Protein AF-A0A928R331-F1 (afdb_monomer)

Mean predicted aligned error: 13.63 Å

pLDDT: mean 70.3, std 11.58, range [42.38, 89.44]

Radius of gyration: 18.56 Å; Cα contacts (8 Å, |Δi|>4): 14; chains: 1; bounding box: 42×33×42 Å

Solvent-accessible surface area (backbone atoms only — not comparable to full-atom values): 4117 Å² total; per-residue (Å²): 141,73,80,81,80,47,73,58,54,60,54,52,52,49,51,60,73,42,59,88,78,58,61,69,70,57,56,52,51,51,50,48,43,64,70,45,50,48,53,49,51,49,51,52,50,52,50,52,50,36,38,74,71,64,76,47,55,97,69,74,83,58,79,82,80,126

Sequence (66 aa):
AGMGTSGFVGQFGAIDAMSGQQPFVWTLIEILVMHFLLPAVLTLGIDAIFRKAGWIKPGDMTIDRG

Structure (mmCIF, N/CA/C/O backbone):
data_AF-A0A928R331-F1
#
_entry.id   AF-A0A928R331-F1
#
loop_
_atom_site.group_PDB
_atom_site.id
_atom_site.type_symbol
_atom_site.label_atom_id
_atom_site.label_alt_id
_atom_site.label_comp_id
_atom_site.label_asym_id
_atom_site.label_entity_id
_atom_site.label_seq_id
_atom_site.pdbx_PDB_ins_code
_atom_site.Cartn_x
_atom_site.Cartn_y
_atom_site.Cartn_z
_atom_site.occupancy
_atom_site.B_iso_or_equiv
_atom_site.auth_seq_id
_atom_site.auth_comp_id
_atom_site.auth_asym_id
_atom_site.auth_atom_id
_atom_site.pdbx_PDB_model_num
ATOM 1 N N . ALA A 1 1 ? 22.433 2.473 12.077 1.00 42.38 1 ALA A N 1
ATOM 2 C CA . ALA A 1 1 ? 21.870 3.686 11.447 1.00 42.38 1 ALA A CA 1
ATOM 3 C C . ALA A 1 1 ? 21.920 3.511 9.933 1.00 42.38 1 ALA A C 1
ATOM 5 O O . ALA A 1 1 ? 22.931 3.008 9.465 1.00 42.38 1 ALA A O 1
ATOM 6 N N . GLY A 1 2 ? 20.864 3.875 9.193 1.00 50.97 2 GLY A N 1
ATOM 7 C CA . GLY A 1 2 ? 20.933 3.954 7.723 1.00 50.97 2 GLY A CA 1
ATOM 8 C C . GLY A 1 2 ? 19.851 3.233 6.909 1.00 50.97 2 GLY A C 1
ATOM 9 O O . GLY A 1 2 ? 20.112 2.878 5.771 1.00 50.97 2 GLY A O 1
ATOM 10 N N . MET A 1 3 ? 18.639 3.019 7.434 1.00 56.88 3 MET A N 1
ATOM 11 C CA . MET A 1 3 ? 17.520 2.465 6.642 1.00 56.88 3 MET A CA 1
ATOM 12 C C . MET A 1 3 ? 16.866 3.514 5.707 1.00 56.88 3 MET A C 1
ATOM 14 O O . MET A 1 3 ? 16.076 3.169 4.839 1.00 56.88 3 MET A O 1
ATOM 18 N N . GLY A 1 4 ? 17.220 4.800 5.850 1.00 53.06 4 GLY A N 1
ATOM 19 C CA . GLY A 1 4 ? 16.595 5.923 5.133 1.00 53.06 4 GLY A CA 1
ATOM 20 C C . GLY A 1 4 ? 17.156 6.248 3.742 1.00 53.06 4 GLY A C 1
ATOM 21 O O . GLY A 1 4 ? 16.495 6.944 2.984 1.00 53.06 4 GLY A O 1
ATOM 22 N N . THR A 1 5 ? 18.338 5.746 3.367 1.00 55.06 5 THR A N 1
ATOM 23 C CA . THR A 1 5 ? 18.953 5.999 2.043 1.00 55.06 5 THR A CA 1
ATOM 24 C C . THR A 1 5 ? 18.811 4.824 1.070 1.00 55.06 5 THR A C 1
ATOM 26 O O . THR A 1 5 ? 19.185 4.936 -0.092 1.00 55.06 5 THR A O 1
ATOM 29 N N . SER A 1 6 ? 18.235 3.703 1.521 1.00 59.44 6 SER A N 1
ATOM 30 C CA . SER A 1 6 ? 18.129 2.456 0.746 1.00 59.44 6 SER A CA 1
ATOM 31 C C . SER A 1 6 ? 16.773 2.257 0.060 1.00 59.44 6 SER A C 1
ATOM 33 O O . SER A 1 6 ? 16.571 1.240 -0.597 1.00 59.44 6 SER A O 1
ATOM 35 N N . GLY A 1 7 ? 15.840 3.210 0.179 1.00 56.47 7 GLY A N 1
ATOM 36 C CA . GLY A 1 7 ? 14.489 3.080 -0.389 1.00 56.47 7 GLY A CA 1
ATOM 37 C C . GLY A 1 7 ? 14.478 2.823 -1.902 1.00 56.47 7 GLY A C 1
ATOM 38 O O . GLY A 1 7 ? 13.609 2.116 -2.402 1.00 56.47 7 GLY A O 1
ATOM 39 N N . PHE A 1 8 ? 15.493 3.312 -2.618 1.00 58.34 8 PHE A N 1
ATOM 40 C CA . PHE A 1 8 ? 15.660 3.063 -4.050 1.00 58.34 8 PHE A CA 1
ATOM 41 C C . PHE A 1 8 ? 16.456 1.797 -4.384 1.00 58.34 8 PHE A C 1
ATOM 43 O O . PHE A 1 8 ? 16.354 1.309 -5.504 1.00 58.34 8 PHE A O 1
ATOM 50 N N . VAL A 1 9 ? 17.203 1.212 -3.441 1.00 63.69 9 VAL A N 1
ATOM 51 C CA . VAL A 1 9 ? 18.006 -0.001 -3.700 1.00 63.69 9 VAL A CA 1
ATOM 52 C C . VAL A 1 9 ? 17.097 -1.196 -3.999 1.00 63.69 9 VAL A C 1
ATOM 54 O O . VAL A 1 9 ? 17.401 -1.994 -4.881 1.00 63.69 9 VAL A O 1
ATOM 57 N N . GLY A 1 10 ? 15.932 -1.271 -3.347 1.00 65.12 10 GLY A N 1
ATOM 58 C CA . GLY A 1 10 ? 1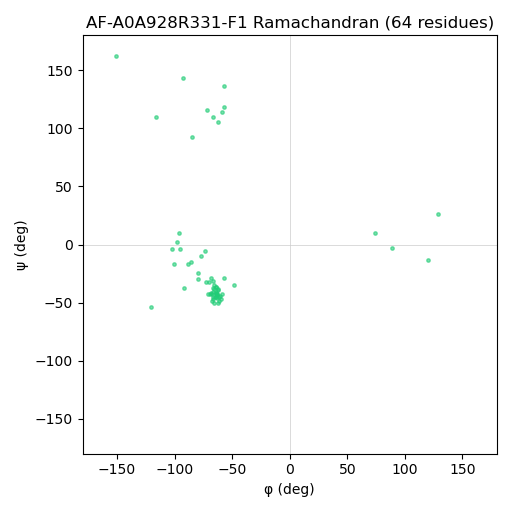4.910 -2.273 -3.663 1.00 65.12 10 GLY A CA 1
ATOM 59 C C . GLY A 1 10 ? 14.292 -2.090 -5.054 1.00 65.12 10 GLY A C 1
ATOM 60 O O . GLY A 1 10 ? 14.073 -3.071 -5.756 1.00 65.12 10 GLY A O 1
ATOM 61 N N . GLN A 1 11 ? 14.067 -0.844 -5.487 1.00 62.34 11 GLN A N 1
ATOM 62 C CA . GLN A 1 11 ? 13.522 -0.553 -6.819 1.00 62.34 11 GLN A CA 1
ATOM 63 C C . GLN A 1 11 ? 14.541 -0.853 -7.923 1.00 62.34 11 GLN A C 1
ATOM 65 O O . GLN A 1 11 ? 14.186 -1.478 -8.916 1.00 62.34 11 GLN A O 1
ATOM 70 N N . PHE A 1 12 ? 15.814 -0.487 -7.731 1.00 68.56 12 PHE A N 1
ATOM 71 C CA . PHE A 1 12 ? 16.882 -0.832 -8.672 1.00 68.56 12 PHE A CA 1
ATOM 72 C C . PHE A 1 12 ? 17.112 -2.345 -8.756 1.00 68.56 12 PHE A C 1
ATOM 74 O O . PHE A 1 12 ? 17.219 -2.866 -9.859 1.00 68.56 12 PHE A O 1
ATOM 81 N N . GLY A 1 13 ? 17.107 -3.062 -7.625 1.00 68.25 13 GLY A N 1
ATOM 82 C CA . GLY A 1 13 ? 17.207 -4.525 -7.616 1.00 68.25 13 GLY A CA 1
ATOM 83 C C . GLY A 1 13 ? 16.016 -5.220 -8.286 1.00 68.25 13 GLY A C 1
ATOM 84 O O . GLY A 1 13 ? 16.202 -6.213 -8.981 1.00 68.25 13 GLY A O 1
ATOM 85 N N . ALA A 1 14 ? 14.802 -4.683 -8.139 1.00 65.31 14 ALA A N 1
ATOM 86 C CA . ALA A 1 14 ? 13.621 -5.191 -8.837 1.00 65.31 14 ALA A CA 1
ATOM 87 C C . ALA A 1 14 ? 13.686 -4.937 -10.354 1.00 65.31 14 ALA A C 1
ATOM 89 O O . ALA A 1 14 ? 13.371 -5.831 -11.135 1.00 65.31 14 ALA A O 1
ATOM 90 N N . ILE A 1 15 ? 14.137 -3.752 -10.781 1.00 64.81 15 ILE A N 1
ATOM 91 C CA . ILE A 1 15 ? 14.336 -3.433 -12.204 1.00 64.81 15 ILE A CA 1
ATOM 92 C C . ILE A 1 15 ? 15.421 -4.329 -12.813 1.00 64.81 15 ILE A C 1
ATOM 94 O O . ILE A 1 15 ? 15.240 -4.810 -13.926 1.00 64.81 15 ILE A O 1
ATOM 98 N N . ASP A 1 16 ? 16.513 -4.586 -12.090 1.00 66.81 16 ASP A N 1
ATOM 99 C CA . ASP A 1 16 ? 17.600 -5.461 -12.542 1.00 66.81 16 ASP A CA 1
ATOM 100 C C . ASP A 1 16 ? 17.152 -6.933 -12.633 1.00 66.81 16 ASP A C 1
ATOM 102 O O . ASP A 1 16 ? 17.386 -7.589 -13.644 1.00 66.81 16 ASP A O 1
ATOM 106 N N . ALA A 1 17 ? 16.396 -7.432 -11.647 1.00 65.38 17 ALA A N 1
ATOM 107 C CA . ALA A 1 17 ? 15.847 -8.792 -11.661 1.00 65.38 17 ALA A CA 1
ATOM 108 C C . ALA A 1 17 ? 14.757 -9.012 -12.730 1.00 65.38 17 ALA A C 1
ATOM 110 O O . ALA A 1 17 ? 14.584 -10.129 -13.216 1.00 65.38 17 ALA A O 1
ATOM 111 N N . MET A 1 18 ? 14.010 -7.963 -13.094 1.00 61.03 18 MET A N 1
ATOM 112 C CA . MET A 1 18 ? 12.968 -8.010 -14.132 1.00 61.03 18 MET A CA 1
ATOM 113 C C . MET A 1 18 ? 13.476 -7.557 -15.512 1.00 61.03 18 MET A C 1
ATOM 115 O O . MET A 1 18 ? 12.740 -7.642 -16.504 1.00 61.03 18 MET A O 1
ATOM 119 N N . SER A 1 19 ? 14.735 -7.111 -15.592 1.00 59.16 19 SER A N 1
ATOM 120 C CA . SER A 1 19 ? 15.413 -6.715 -16.825 1.00 59.16 19 SER A CA 1
ATOM 121 C C . SER A 1 19 ? 15.401 -7.874 -17.824 1.00 59.16 19 SER A C 1
ATOM 123 O O . SER A 1 19 ? 15.921 -8.957 -17.564 1.00 59.16 19 SER A O 1
ATOM 125 N N . GLY A 1 20 ? 14.760 -7.662 -18.975 1.00 62.28 20 GLY A N 1
ATOM 126 C CA . GLY A 1 20 ? 14.670 -8.653 -20.053 1.00 62.28 20 GLY A CA 1
ATOM 127 C C . GLY A 1 20 ? 13.480 -9.620 -19.985 1.0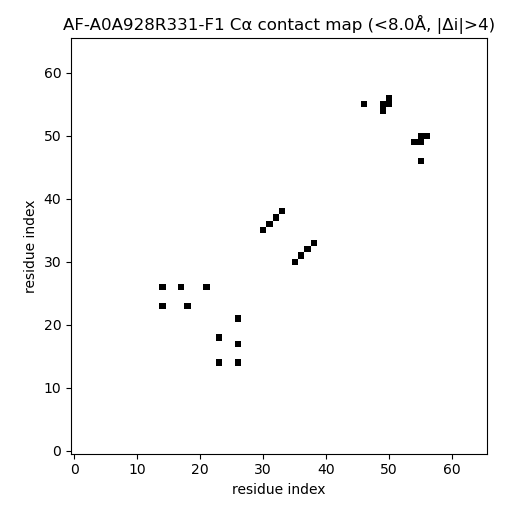0 62.28 20 GLY A C 1
ATOM 128 O O . GLY A 1 20 ? 13.315 -10.399 -20.920 1.00 62.28 20 GLY A O 1
ATOM 129 N N . GLN A 1 21 ? 12.628 -9.564 -18.951 1.00 62.84 21 GLN A N 1
ATOM 130 C CA . GLN A 1 21 ? 11.392 -10.367 -18.886 1.00 62.84 21 GLN A CA 1
ATOM 131 C C . GLN A 1 21 ? 10.171 -9.625 -19.457 1.00 62.84 21 GLN A C 1
ATOM 133 O O . GLN A 1 21 ? 9.342 -10.241 -20.123 1.00 62.84 21 GLN A O 1
ATOM 138 N N . GLN A 1 22 ? 10.063 -8.308 -19.236 1.00 63.47 22 GLN A N 1
ATOM 139 C CA . GLN A 1 22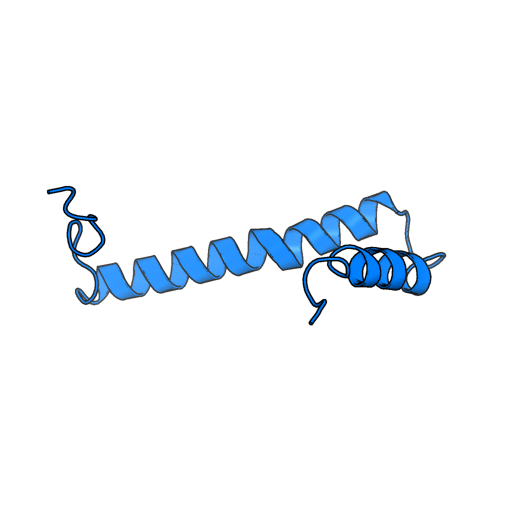 ? 8.978 -7.464 -19.753 1.00 63.47 22 GLN A CA 1
ATOM 140 C C . GLN A 1 22 ? 9.424 -6.008 -19.988 1.00 63.47 22 GLN A C 1
ATOM 142 O O . GLN A 1 22 ? 10.455 -5.585 -19.460 1.00 63.47 22 GLN A O 1
ATOM 147 N N . PRO A 1 23 ? 8.671 -5.214 -20.781 1.00 75.25 23 PRO A N 1
ATOM 148 C CA . PRO A 1 23 ? 8.940 -3.789 -20.946 1.00 75.25 23 PRO A CA 1
ATOM 149 C C . PRO A 1 23 ? 8.928 -3.067 -19.594 1.00 75.25 23 PRO A C 1
ATOM 151 O O . PRO A 1 23 ? 8.003 -3.248 -18.808 1.00 75.25 23 PRO A O 1
ATOM 154 N N . PHE A 1 24 ? 9.895 -2.178 -19.363 1.00 73.38 24 PHE A N 1
ATOM 155 C CA . PHE A 1 24 ? 10.034 -1.392 -18.125 1.00 73.38 24 PHE A CA 1
ATOM 156 C C . PHE A 1 24 ? 8.731 -0.702 -17.674 1.00 73.38 24 PHE A C 1
ATOM 158 O O . PHE A 1 24 ? 8.433 -0.615 -16.485 1.00 73.38 24 PHE A O 1
ATOM 165 N N . VAL A 1 25 ? 7.912 -0.264 -18.634 1.00 76.75 25 VAL A N 1
ATOM 166 C CA . VAL A 1 25 ? 6.599 0.346 -18.382 1.00 76.75 25 VAL A CA 1
ATOM 167 C C . VAL A 1 25 ? 5.636 -0.625 -17.686 1.00 76.75 25 VAL A C 1
ATOM 169 O O . VAL A 1 25 ? 4.906 -0.215 -16.788 1.00 76.75 25 VAL A O 1
ATOM 172 N N . TRP A 1 26 ? 5.652 -1.907 -18.054 1.00 78.62 26 TRP A N 1
ATOM 173 C CA . TRP A 1 26 ? 4.811 -2.935 -17.437 1.00 78.62 26 TRP A CA 1
ATOM 174 C C . TRP A 1 26 ? 5.237 -3.237 -15.999 1.00 78.62 26 TRP A C 1
ATOM 176 O O . TRP A 1 26 ? 4.385 -3.277 -15.114 1.00 78.62 26 TRP A O 1
ATOM 186 N N . T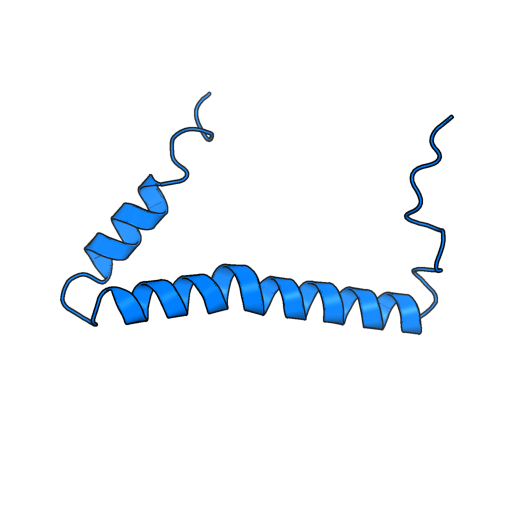HR A 1 27 ? 6.544 -3.330 -15.740 1.00 75.69 27 THR A N 1
ATOM 187 C CA . THR A 1 27 ? 7.090 -3.472 -14.380 1.00 75.69 27 THR A CA 1
ATOM 188 C C . THR A 1 27 ? 6.680 -2.308 -13.477 1.00 75.69 27 THR A C 1
ATOM 190 O O . THR A 1 27 ? 6.277 -2.520 -12.334 1.00 75.69 27 THR A O 1
ATOM 193 N N . LEU A 1 28 ? 6.727 -1.068 -13.979 1.00 80.00 28 LEU A N 1
ATOM 194 C CA . LEU A 1 28 ? 6.288 0.098 -13.208 1.00 80.00 28 LEU A CA 1
ATOM 195 C C . LEU A 1 28 ? 4.793 0.051 -12.876 1.00 80.00 28 LEU A C 1
ATOM 197 O O . LEU A 1 28 ? 4.419 0.365 -11.747 1.00 80.00 28 LEU A O 1
ATOM 201 N N . ILE A 1 29 ? 3.947 -0.354 -13.827 1.00 82.44 29 ILE A N 1
ATOM 202 C CA . ILE A 1 29 ? 2.504 -0.511 -13.595 1.00 82.44 29 ILE A CA 1
ATOM 203 C C . ILE A 1 29 ? 2.250 -1.574 -12.522 1.00 82.44 29 ILE A C 1
ATOM 205 O O . ILE A 1 29 ? 1.466 -1.337 -11.604 1.00 82.44 29 ILE A O 1
ATOM 209 N N . GLU A 1 30 ? 2.936 -2.713 -12.595 1.00 79.94 30 GLU A N 1
ATOM 210 C CA . GLU A 1 30 ? 2.785 -3.807 -11.634 1.00 79.94 30 GLU A CA 1
ATOM 211 C C . GLU A 1 30 ? 3.198 -3.391 -10.215 1.00 79.94 30 GLU A C 1
ATOM 213 O O . GLU A 1 30 ? 2.460 -3.634 -9.255 1.00 79.94 30 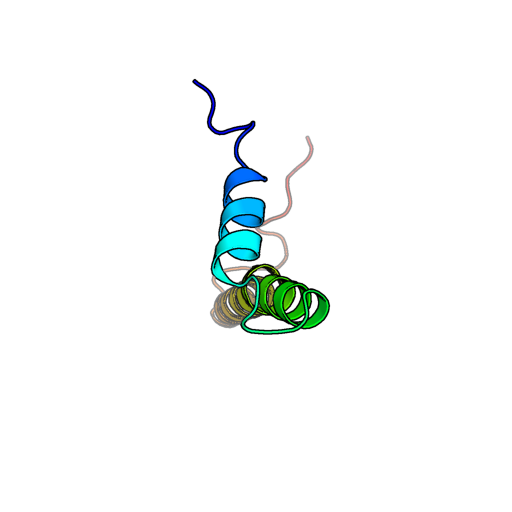GLU A O 1
ATOM 218 N N . ILE A 1 31 ? 4.315 -2.666 -10.078 1.00 81.88 31 ILE A N 1
ATOM 219 C CA . ILE A 1 31 ? 4.745 -2.087 -8.798 1.00 81.88 31 ILE A CA 1
ATOM 220 C C . ILE A 1 31 ? 3.676 -1.133 -8.257 1.00 81.88 31 ILE A C 1
ATOM 222 O O . ILE A 1 3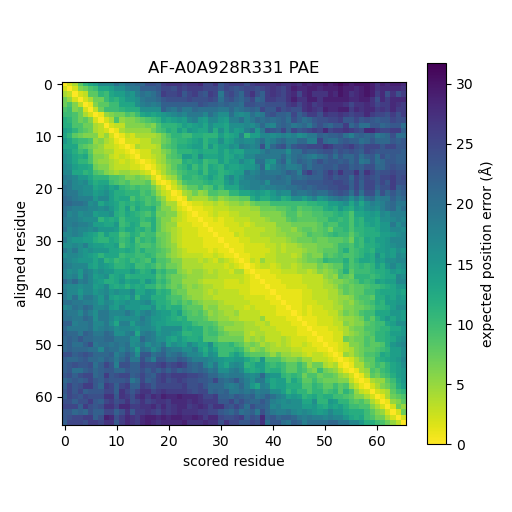1 ? 3.316 -1.226 -7.083 1.00 81.88 31 ILE A O 1
ATOM 226 N N . LEU A 1 32 ? 3.143 -0.247 -9.101 1.00 84.00 32 LEU A N 1
ATOM 227 C CA . LEU A 1 32 ? 2.150 0.753 -8.705 1.00 84.00 32 LEU A CA 1
ATOM 228 C C . LEU A 1 32 ? 0.848 0.087 -8.227 1.00 84.00 32 LEU A C 1
ATOM 230 O O . LEU A 1 32 ? 0.297 0.450 -7.185 1.00 84.00 32 LEU A O 1
ATOM 234 N N . VAL A 1 33 ? 0.394 -0.952 -8.926 1.00 84.94 33 VAL A N 1
ATOM 235 C CA . VAL A 1 33 ? -0.791 -1.727 -8.538 1.00 84.94 33 VAL A CA 1
ATOM 236 C C . VAL A 1 33 ? -0.561 -2.470 -7.219 1.00 84.94 33 VAL A C 1
ATOM 238 O O . VAL A 1 33 ? -1.368 -2.344 -6.297 1.00 84.94 33 VAL A O 1
ATOM 241 N N . MET A 1 34 ? 0.542 -3.208 -7.097 1.00 81.25 34 MET A N 1
ATOM 242 C CA . MET A 1 34 ? 0.787 -4.063 -5.931 1.00 81.25 34 MET A CA 1
ATOM 243 C C . MET A 1 34 ? 1.136 -3.276 -4.664 1.00 81.25 34 MET A C 1
ATOM 245 O O . MET A 1 34 ? 0.762 -3.694 -3.571 1.00 81.25 34 MET A O 1
ATOM 249 N N . HIS A 1 35 ? 1.810 -2.130 -4.788 1.00 78.56 35 HIS A N 1
ATOM 250 C CA . HIS A 1 35 ? 2.302 -1.370 -3.632 1.00 78.56 35 HIS A CA 1
ATOM 251 C C . HIS A 1 35 ? 1.438 -0.168 -3.256 1.00 78.56 35 HIS A C 1
ATOM 253 O O . HIS A 1 35 ? 1.569 0.325 -2.139 1.00 78.56 35 HIS A O 1
ATOM 259 N N . PHE A 1 36 ? 0.556 0.305 -4.141 1.00 82.12 36 PHE A N 1
ATOM 260 C CA . PHE A 1 36 ? -0.326 1.436 -3.837 1.00 82.12 36 PHE A CA 1
ATOM 261 C C . PHE A 1 36 ? -1.794 1.054 -3.938 1.00 82.12 36 PHE A C 1
ATOM 263 O O . PHE A 1 36 ? -2.531 1.241 -2.973 1.00 82.12 36 PHE A O 1
ATOM 270 N N . LEU A 1 37 ? -2.228 0.492 -5.069 1.00 87.19 37 LEU A N 1
ATOM 271 C CA . LEU A 1 37 ? -3.650 0.217 -5.284 1.00 87.19 37 LEU A CA 1
ATOM 272 C C . LEU A 1 37 ? -4.165 -0.875 -4.340 1.00 87.19 37 LEU A C 1
ATOM 274 O O . LEU A 1 37 ? -5.180 -0.685 -3.675 1.00 87.19 37 LEU A O 1
ATOM 278 N N . LEU A 1 38 ? -3.450 -1.995 -4.246 1.00 86.25 38 LEU A N 1
ATOM 279 C CA . LEU A 1 38 ? -3.831 -3.116 -3.392 1.00 86.25 38 LEU A CA 1
ATOM 280 C C . LEU A 1 38 ? -3.872 -2.735 -1.900 1.00 86.25 38 LEU A C 1
ATOM 282 O O . LEU A 1 38 ? -4.914 -2.952 -1.278 1.00 86.25 38 LEU A O 1
ATOM 286 N N . PRO A 1 39 ? -2.836 -2.104 -1.311 1.00 81.25 39 PRO A N 1
ATOM 287 C CA . PRO A 1 39 ? -2.916 -1.652 0.074 1.00 81.25 39 PRO A CA 1
ATOM 288 C C . PRO A 1 39 ? -3.940 -0.529 0.280 1.00 81.25 39 PRO A C 1
ATOM 290 O O . PRO A 1 39 ? -4.568 -0.501 1.336 1.00 81.25 39 PRO A O 1
ATOM 293 N N . ALA A 1 40 ? -4.193 0.353 -0.695 1.00 86.44 40 ALA A N 1
ATOM 294 C CA . ALA A 1 40 ? -5.240 1.374 -0.579 1.00 86.44 40 ALA A CA 1
ATOM 295 C C . ALA A 1 40 ? -6.646 0.756 -0.537 1.00 86.44 40 ALA A C 1
ATOM 297 O O . ALA A 1 40 ? -7.457 1.100 0.319 1.00 86.44 40 ALA A O 1
ATOM 298 N N . VAL A 1 41 ? -6.936 -0.201 -1.418 1.00 89.44 41 VAL A N 1
ATOM 299 C CA . VAL A 1 41 ? -8.227 -0.904 -1.413 1.00 89.44 41 VAL A CA 1
ATOM 300 C C . VAL A 1 41 ? -8.376 -1.752 -0.153 1.00 89.44 41 VAL A C 1
ATOM 302 O O . VAL A 1 41 ? -9.445 -1.756 0.452 1.00 89.44 41 VAL A O 1
ATOM 305 N N . LEU A 1 42 ? -7.310 -2.430 0.280 1.00 88.31 42 LEU A N 1
ATOM 306 C CA . LEU A 1 42 ? -7.317 -3.224 1.506 1.00 88.31 42 LEU A CA 1
ATOM 307 C C . LEU A 1 42 ? -7.589 -2.348 2.736 1.00 88.31 42 LEU A C 1
ATOM 309 O O . LEU A 1 42 ? -8.454 -2.674 3.544 1.00 88.31 42 LEU A O 1
ATOM 313 N N . THR A 1 43 ? -6.883 -1.223 2.865 1.00 86.00 43 THR A N 1
ATOM 314 C CA . THR A 1 43 ? -7.053 -0.291 3.990 1.00 86.00 43 THR A CA 1
ATOM 315 C C . THR A 1 43 ? -8.441 0.336 3.994 1.00 86.00 43 THR A C 1
ATOM 317 O O . THR A 1 43 ? -9.091 0.316 5.035 1.00 86.00 43 THR A O 1
ATOM 320 N N . LEU A 1 44 ? -8.948 0.796 2.846 1.00 84.50 44 LEU A N 1
ATOM 321 C CA . LEU A 1 44 ? -10.317 1.312 2.726 1.00 84.50 44 LEU A CA 1
ATOM 322 C C . LEU A 1 44 ? -11.378 0.234 2.984 1.00 84.50 44 LEU A C 1
ATOM 324 O O . LEU A 1 44 ? -12.411 0.522 3.582 1.00 84.50 44 LEU A O 1
ATOM 328 N N . GLY A 1 45 ? -11.136 -1.008 2.562 1.00 86.75 45 GLY A N 1
ATOM 329 C CA . GLY A 1 45 ? 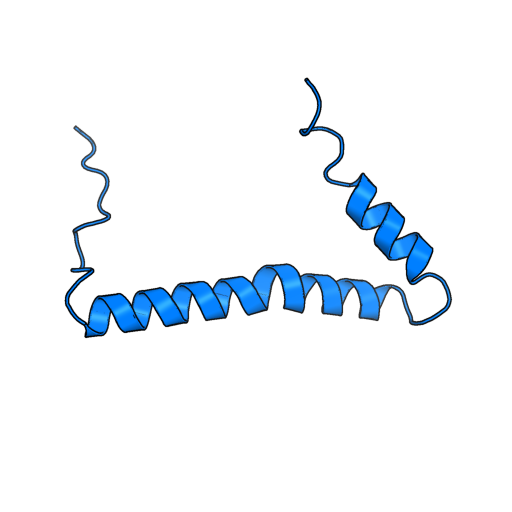-12.033 -2.136 2.808 1.00 86.75 45 GLY A CA 1
ATOM 330 C C . GLY A 1 45 ? -12.120 -2.493 4.291 1.00 86.75 45 GLY A C 1
ATOM 331 O O . GLY A 1 45 ? -13.219 -2.630 4.827 1.00 86.75 45 GLY A O 1
ATOM 332 N N . ILE A 1 46 ? -10.974 -2.590 4.971 1.00 84.38 46 ILE A N 1
ATOM 333 C CA . ILE A 1 46 ? -10.905 -2.836 6.420 1.00 84.38 46 ILE A CA 1
ATOM 334 C C . ILE A 1 46 ? -11.554 -1.679 7.184 1.00 84.38 46 ILE A C 1
ATOM 336 O O . ILE A 1 46 ? -12.383 -1.914 8.060 1.00 84.38 46 ILE A O 1
ATOM 340 N N . ASP A 1 47 ? -11.241 -0.438 6.818 1.00 80.62 47 ASP A N 1
ATOM 341 C CA . ASP A 1 47 ? -11.832 0.751 7.424 1.00 80.62 47 ASP A CA 1
ATOM 342 C C . ASP A 1 47 ? -13.363 0.789 7.243 1.00 80.62 47 ASP A C 1
ATOM 344 O O . ASP A 1 47 ? -14.098 0.988 8.211 1.00 80.62 47 ASP A O 1
ATOM 348 N N . ALA A 1 48 ? -13.879 0.484 6.049 1.00 81.62 48 ALA A N 1
ATOM 349 C CA . ALA A 1 48 ? -15.319 0.401 5.809 1.00 81.62 48 ALA A CA 1
ATOM 350 C C . ALA A 1 48 ? -15.994 -0.706 6.641 1.00 81.62 48 ALA A C 1
ATOM 352 O O . ALA A 1 48 ? -17.098 -0.504 7.157 1.00 81.62 48 ALA A O 1
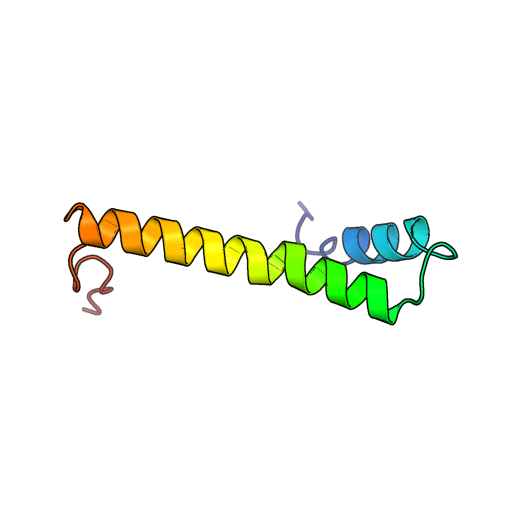ATOM 353 N N . ILE A 1 49 ? -15.337 -1.860 6.813 1.00 81.81 49 ILE A N 1
ATOM 354 C CA . ILE A 1 49 ? -15.824 -2.952 7.672 1.00 81.81 49 ILE A CA 1
ATOM 355 C C . ILE A 1 49 ? -15.866 -2.503 9.135 1.00 81.81 49 ILE A C 1
ATOM 357 O O . ILE A 1 49 ? -16.879 -2.709 9.802 1.00 81.81 49 ILE A O 1
ATOM 361 N N . PHE A 1 50 ? -14.817 -1.846 9.628 1.00 78.19 50 PHE A N 1
ATOM 362 C CA . PHE A 1 50 ? -14.746 -1.361 11.007 1.00 78.19 50 PHE A CA 1
ATOM 363 C C . PHE A 1 50 ? -15.759 -0.239 11.285 1.00 78.19 50 PHE A C 1
ATOM 365 O O . PHE A 1 50 ? -16.384 -0.226 12.350 1.00 78.19 50 PHE A O 1
ATOM 372 N N . ARG A 1 51 ? -15.997 0.658 10.316 1.00 74.62 51 ARG A N 1
ATOM 373 C CA . ARG A 1 51 ? -17.074 1.660 10.387 1.00 74.62 51 ARG A CA 1
ATOM 374 C C . ARG A 1 51 ? -18.455 1.005 10.420 1.00 74.62 51 ARG A C 1
ATOM 376 O O . ARG A 1 51 ? -19.300 1.399 11.220 1.00 74.62 51 ARG A O 1
ATOM 383 N N . LYS A 1 52 ? -18.684 -0.030 9.603 1.00 73.75 52 LYS A N 1
ATOM 384 C CA . LYS A 1 52 ? -19.954 -0.778 9.573 1.00 73.75 52 LYS A CA 1
ATOM 385 C C . LYS A 1 52 ? -20.173 -1.630 10.830 1.00 73.75 52 LYS A C 1
ATOM 387 O O . LYS A 1 52 ? -21.311 -1.780 11.262 1.00 73.75 52 LYS A O 1
ATOM 392 N N . ALA A 1 53 ? -19.101 -2.139 11.436 1.00 77.81 53 ALA A N 1
ATOM 393 C CA . ALA A 1 53 ? -19.118 -2.821 12.731 1.00 77.81 53 ALA A CA 1
ATOM 394 C C . ALA A 1 53 ? -19.311 -1.855 13.921 1.00 77.81 53 ALA A C 1
ATOM 396 O O . ALA A 1 53 ? -19.449 -2.302 15.058 1.00 77.81 53 ALA A O 1
ATOM 397 N N . GLY A 1 54 ? -19.328 -0.537 13.677 1.00 68.06 54 GLY A N 1
ATOM 398 C CA . GLY A 1 54 ? -19.514 0.492 14.701 1.00 68.06 54 GLY A CA 1
ATOM 399 C C . GLY A 1 54 ? -18.296 0.711 15.603 1.00 68.06 54 GLY A C 1
ATOM 400 O O . GLY A 1 54 ? -18.416 1.408 16.611 1.00 68.06 54 GLY A O 1
ATOM 401 N N . TRP A 1 55 ? -17.146 0.124 15.254 1.00 65.25 55 TRP A N 1
ATOM 402 C CA . TRP A 1 55 ? -15.888 0.257 15.997 1.00 65.25 55 TRP A CA 1
ATOM 403 C C . TRP A 1 55 ? -15.180 1.579 15.693 1.00 65.25 55 TRP A C 1
ATOM 405 O O . TRP A 1 55 ? -14.514 2.115 16.566 1.00 65.25 55 TRP A O 1
ATOM 415 N N . ILE A 1 56 ? -15.363 2.125 14.485 1.00 62.91 56 ILE A N 1
ATOM 416 C CA . ILE A 1 56 ? -14.845 3.440 14.084 1.00 62.91 56 ILE A CA 1
ATOM 417 C C . ILE A 1 56 ? -16.040 4.352 13.802 1.00 62.91 56 ILE A C 1
ATOM 419 O O . ILE A 1 56 ? -16.766 4.162 12.823 1.00 62.91 56 ILE A O 1
ATOM 423 N N . LYS A 1 57 ? -16.270 5.340 14.672 1.00 61.00 57 LYS A N 1
ATOM 424 C CA . LYS A 1 57 ? -17.301 6.371 14.477 1.00 61.00 57 LYS A CA 1
ATOM 425 C C . LYS A 1 57 ? -16.687 7.587 13.771 1.00 61.00 57 LYS A C 1
ATOM 427 O O . LYS A 1 57 ? -15.539 7.932 14.057 1.00 61.00 57 LYS A O 1
ATOM 432 N N . PRO A 1 58 ? -17.421 8.263 12.866 1.00 60.03 58 PRO A N 1
ATOM 433 C CA . PRO A 1 58 ? -16.959 9.525 12.294 1.00 60.03 58 PRO A CA 1
ATOM 434 C C . PRO A 1 58 ? -16.731 10.531 13.432 1.00 60.03 58 PRO A C 1
ATOM 436 O O . PRO A 1 58 ? -17.675 10.887 14.131 1.00 60.03 58 PRO A O 1
ATOM 439 N N . GLY A 1 59 ? -15.473 10.927 13.646 1.00 61.97 59 GLY A N 1
ATOM 440 C CA . GLY A 1 59 ? -15.060 11.797 14.754 1.00 61.97 59 GLY A CA 1
ATOM 441 C C . GLY A 1 59 ? -14.022 11.196 15.716 1.00 61.97 59 GLY A C 1
ATOM 442 O O . GLY A 1 59 ? -13.408 11.940 16.472 1.00 61.97 59 GLY A O 1
ATOM 443 N N . ASP A 1 60 ? -13.767 9.885 15.676 1.00 58.38 60 ASP A N 1
ATOM 444 C CA . ASP A 1 60 ? -12.816 9.238 16.607 1.00 58.38 60 ASP A CA 1
ATOM 445 C C . ASP A 1 60 ? -11.342 9.422 16.189 1.00 58.38 60 ASP A C 1
ATOM 447 O O . ASP A 1 60 ? -10.428 9.420 17.003 1.00 58.38 60 ASP A O 1
ATOM 451 N N . MET A 1 61 ? -11.107 9.655 14.894 1.00 57.59 61 MET A N 1
ATOM 452 C CA . MET A 1 61 ? -9.782 9.954 14.329 1.00 57.59 61 MET A CA 1
ATOM 453 C C . MET A 1 61 ? -9.533 11.459 14.161 1.00 57.59 61 MET A C 1
ATOM 455 O O . MET A 1 61 ? -8.577 11.862 13.493 1.00 57.59 61 MET A O 1
ATOM 459 N N . THR A 1 62 ? -10.406 12.309 14.707 1.00 55.62 62 THR A N 1
ATOM 460 C CA . THR A 1 62 ? -10.171 13.755 14.694 1.00 55.62 62 THR A CA 1
ATOM 461 C C . THR A 1 62 ? -9.049 14.049 15.677 1.00 55.62 62 THR A C 1
ATOM 463 O O . THR A 1 62 ? -9.188 13.821 16.873 1.00 55.62 62 THR A O 1
ATOM 466 N N . ILE A 1 63 ? -7.918 14.541 15.172 1.00 63.28 63 ILE A N 1
ATOM 467 C CA . ILE A 1 63 ? -6.902 15.150 16.026 1.00 63.28 63 ILE A CA 1
ATOM 468 C C . ILE A 1 63 ? -7.515 16.430 16.586 1.00 63.28 63 ILE A C 1
ATOM 470 O O . ILE A 1 63 ? -7.755 17.387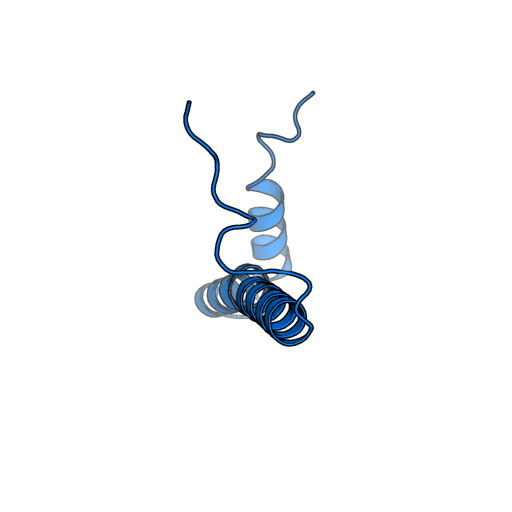 15.845 1.00 63.28 63 ILE A O 1
ATOM 474 N N . ASP A 1 64 ? -7.795 16.408 17.886 1.00 60.97 64 ASP A N 1
ATOM 475 C CA . ASP A 1 64 ? -8.091 17.604 18.661 1.00 60.97 64 ASP A CA 1
ATOM 476 C C . ASP A 1 64 ? -6.843 18.493 18.620 1.00 60.97 64 ASP A C 1
ATOM 478 O O . ASP A 1 64 ? -5.795 18.180 19.190 1.00 60.97 64 ASP A O 1
ATOM 482 N N . ARG A 1 65 ? -6.918 19.561 17.826 1.00 57.12 65 ARG A N 1
ATOM 483 C CA . ARG A 1 65 ? -5.962 20.662 17.895 1.00 57.12 65 ARG A CA 1
ATOM 484 C C . ARG A 1 65 ? -6.453 21.593 18.997 1.00 57.12 65 ARG A C 1
ATOM 486 O O . ARG A 1 65 ? -7.278 22.463 18.724 1.00 57.12 65 ARG A O 1
ATOM 493 N N . GLY A 1 66 ? -5.953 21.362 20.209 1.00 51.94 66 GLY A N 1
ATOM 494 C CA . GLY A 1 66 ? -5.860 22.402 21.234 1.00 51.94 66 GLY A CA 1
ATOM 495 C C . GLY A 1 66 ? -4.993 23.565 20.770 1.00 51.94 66 GLY A C 1
ATOM 496 O O . GLY A 1 66 ? -4.031 23.318 20.002 1.00 51.94 66 GLY A O 1
#

Secondary structure (DSSP, 8-state):
--SSS-HHHHHHHHHHHHTTTS-HHHHHHHHHIIIIIHHHHHHHHHHHHHHHTTSS-TTTT-----

Foldseek 3Di:
DDPVPCPCVVVVVQCVVCPPVDPPVVSVVVCCCVVPVVVVCVVVVVVVVCVVVVVDDVPPPDDPDD